Protein AF-A0A7K2C4E0-F1 (afdb_monomer_lite)

Sequence (99 aa):
MENTRPDWSPISWRTKEIAQQVDYTDEEHLQTVLNAIRQQPPLVTSWEIEALRDQLREAAAGQRFLLQGGDCAESFEDCEEEIIKNRLKILLQMSVVLI

Structure (mmCIF, N/CA/C/O backbone):
data_AF-A0A7K2C4E0-F1
#
_entry.id   AF-A0A7K2C4E0-F1
#
loop_
_atom_site.group_PDB
_atom_site.id
_atom_site.type_symbol
_atom_site.label_atom_id
_atom_site.label_alt_id
_atom_site.label_comp_id
_atom_site.label_asym_id
_atom_site.label_entity_id
_atom_site.label_seq_id
_atom_site.pdbx_PDB_ins_code
_atom_site.Cartn_x
_atom_site.Cartn_y
_atom_site.Cartn_z
_atom_site.occupancy
_atom_site.B_iso_or_equiv
_atom_site.auth_seq_id
_atom_site.auth_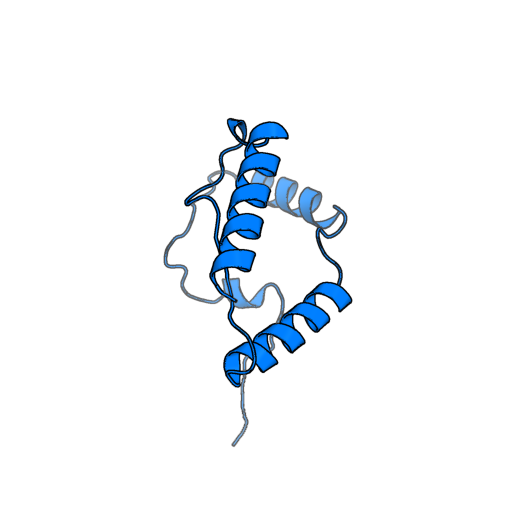comp_id
_atom_site.auth_asym_id
_atom_site.auth_atom_id
_atom_site.pdbx_PDB_model_num
ATOM 1 N N . MET A 1 1 ? -18.642 -30.035 -14.843 1.00 39.34 1 MET A N 1
ATOM 2 C CA . MET A 1 1 ? -18.488 -28.625 -15.252 1.00 39.34 1 MET A CA 1
ATOM 3 C C . MET A 1 1 ? -17.082 -28.226 -14.851 1.00 39.34 1 MET A C 1
ATOM 5 O O . MET A 1 1 ? -16.837 -28.017 -13.670 1.00 39.34 1 MET A O 1
ATOM 9 N N . GLU A 1 2 ? -16.152 -28.291 -15.803 1.00 46.34 2 GLU A N 1
ATOM 10 C CA . GLU A 1 2 ? -14.739 -27.952 -15.609 1.00 46.34 2 GLU A CA 1
ATOM 11 C C . GLU A 1 2 ? -14.650 -26.471 -15.215 1.00 46.34 2 GLU A C 1
ATOM 13 O O . GLU A 1 2 ? -15.082 -25.595 -15.963 1.00 46.34 2 GLU A O 1
ATOM 18 N N . ASN A 1 3 ? -14.168 -26.180 -14.012 1.00 50.12 3 ASN A N 1
ATOM 19 C CA . ASN A 1 3 ? -14.028 -24.818 -13.513 1.00 50.12 3 ASN A CA 1
ATOM 20 C C . ASN A 1 3 ? -12.716 -24.251 -14.077 1.00 50.12 3 ASN A C 1
ATOM 22 O O . ASN A 1 3 ? -11.702 -24.247 -13.386 1.00 50.12 3 ASN A O 1
ATOM 26 N N . THR A 1 4 ? -12.706 -23.840 -15.349 1.00 55.84 4 THR A N 1
ATOM 27 C CA . THR A 1 4 ? -11.527 -23.260 -16.016 1.00 55.84 4 THR A CA 1
ATOM 28 C C . THR A 1 4 ? -11.277 -21.841 -15.508 1.00 55.84 4 THR A C 1
ATOM 30 O O . THR A 1 4 ? -11.461 -20.855 -16.225 1.00 55.84 4 THR A O 1
ATOM 33 N N . ARG A 1 5 ? -10.895 -21.708 -14.235 1.00 64.50 5 ARG A N 1
ATOM 34 C CA . ARG A 1 5 ? -10.235 -20.488 -13.776 1.00 64.50 5 ARG A CA 1
ATOM 35 C C . ARG A 1 5 ? -8.866 -20.473 -14.455 1.00 64.50 5 ARG A C 1
ATOM 37 O O . ARG A 1 5 ? -8.164 -21.473 -14.348 1.00 64.50 5 ARG A O 1
ATOM 44 N N . PRO A 1 6 ? -8.499 -19.407 -15.181 1.00 70.06 6 PRO A N 1
ATOM 45 C CA . PRO A 1 6 ? -7.149 -19.303 -15.715 1.00 70.06 6 PRO A CA 1
ATOM 46 C C . PRO A 1 6 ? -6.151 -19.446 -14.562 1.00 70.06 6 PRO A C 1
ATOM 48 O O . PRO A 1 6 ? -6.377 -18.865 -13.496 1.00 70.06 6 PRO A O 1
ATOM 51 N N . ASP A 1 7 ? -5.087 -20.222 -14.774 1.00 86.94 7 ASP A N 1
ATOM 52 C CA . ASP A 1 7 ? -4.055 -20.439 -13.761 1.00 86.94 7 ASP A CA 1
ATOM 53 C C . ASP A 1 7 ? -3.503 -19.089 -13.299 1.00 86.94 7 ASP A C 1
ATOM 55 O O . ASP A 1 7 ? -2.989 -18.284 -14.085 1.00 86.94 7 ASP A O 1
ATOM 59 N N . TRP A 1 8 ? -3.672 -18.808 -12.007 1.00 92.31 8 TRP A N 1
ATOM 60 C CA . TRP A 1 8 ? -3.206 -17.562 -11.424 1.00 92.31 8 TRP A CA 1
ATOM 61 C C . TRP A 1 8 ? -1.679 -17.564 -11.365 1.00 92.31 8 TRP A C 1
ATOM 63 O O . TRP A 1 8 ? -1.056 -18.521 -10.908 1.00 92.31 8 TRP A O 1
ATOM 73 N N . SER A 1 9 ? -1.076 -16.459 -11.793 1.00 93.88 9 SER A N 1
ATOM 74 C CA . SER A 1 9 ? 0.338 -16.174 -11.569 1.00 93.88 9 SER A CA 1
ATOM 75 C C . SER A 1 9 ? 0.539 -14.664 -11.421 1.00 93.88 9 SER A C 1
ATOM 77 O O . SER A 1 9 ? -0.283 -13.889 -11.917 1.00 93.88 9 SER A O 1
ATOM 79 N N . PRO A 1 10 ? 1.648 -14.196 -10.822 1.00 91.50 10 PRO A N 1
ATOM 80 C CA . PRO A 1 10 ? 1.929 -12.762 -10.701 1.00 91.50 10 PRO A CA 1
ATOM 81 C C . PRO A 1 10 ? 1.960 -11.987 -12.032 1.00 91.50 10 PRO A C 1
ATOM 83 O O . PRO A 1 10 ? 1.894 -10.760 -12.030 1.00 91.50 10 PRO A O 1
ATOM 86 N N . ILE A 1 11 ? 2.053 -12.680 -13.174 1.00 92.31 11 ILE A N 1
ATOM 87 C CA . ILE A 1 11 ? 2.076 -12.083 -14.517 1.00 92.31 11 ILE A CA 1
ATOM 88 C C . ILE A 1 11 ? 0.760 -12.247 -15.292 1.00 92.31 11 ILE A C 1
ATOM 90 O O . ILE A 1 11 ? 0.613 -11.638 -16.351 1.00 92.31 11 ILE A O 1
ATOM 94 N N . SER A 1 12 ? -0.213 -13.023 -14.793 1.00 93.62 12 SER A N 1
ATOM 95 C CA . SER A 1 12 ? -1.439 -13.341 -15.545 1.00 93.62 12 SER A CA 1
ATOM 96 C C . SER A 1 12 ? -2.311 -12.110 -15.826 1.00 93.62 12 SER A C 1
ATOM 98 O O . SER A 1 12 ? -3.085 -12.113 -16.786 1.00 93.62 12 SER A O 1
ATOM 100 N N . TRP A 1 13 ? -2.171 -11.038 -15.036 1.00 92.00 13 TRP A N 1
ATOM 101 C CA . TRP A 1 13 ? -2.887 -9.771 -15.233 1.00 92.00 13 TRP A CA 1
ATOM 102 C C . TRP A 1 13 ? -2.547 -9.087 -16.565 1.00 92.00 13 TRP A C 1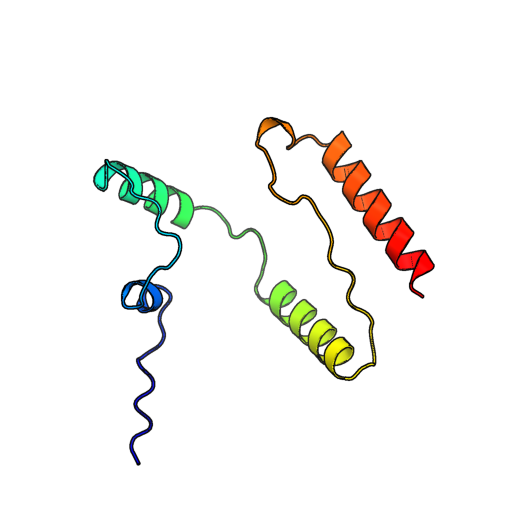
ATOM 104 O O . TRP A 1 13 ? -3.404 -8.411 -17.120 1.00 92.00 13 TRP A O 1
ATOM 114 N N . ARG A 1 14 ? -1.353 -9.323 -17.130 1.00 91.19 14 ARG A N 1
ATOM 115 C CA . ARG A 1 14 ? -0.915 -8.728 -18.409 1.00 91.19 14 ARG A CA 1
ATOM 116 C C . ARG A 1 14 ? -1.749 -9.173 -19.614 1.00 91.19 14 ARG A C 1
ATOM 118 O O . ARG A 1 14 ? -1.657 -8.579 -20.677 1.00 91.19 14 ARG A O 1
ATOM 125 N N . THR A 1 15 ? -2.541 -10.233 -19.456 1.00 91.94 15 THR A N 1
ATOM 126 C CA . THR A 1 15 ? -3.471 -10.726 -20.486 1.00 91.94 15 THR A CA 1
ATOM 127 C C . THR A 1 15 ? -4.833 -10.025 -20.453 1.00 91.94 15 THR A C 1
ATOM 129 O O . THR A 1 15 ? -5.698 -10.325 -21.274 1.00 91.94 15 THR A O 1
ATOM 132 N N . LYS A 1 16 ? -5.064 -9.144 -19.472 1.00 91.81 1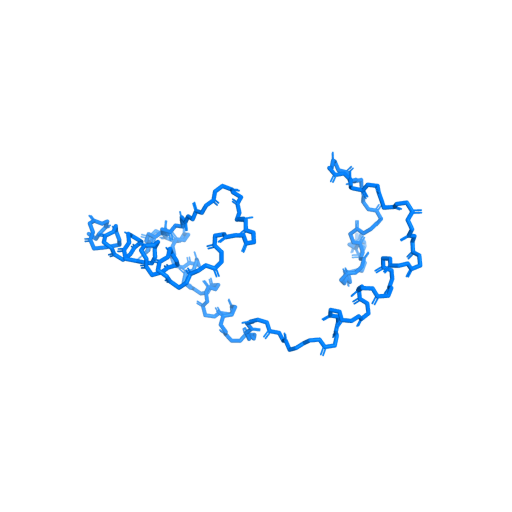6 LYS A N 1
ATOM 133 C CA . LYS A 1 16 ? -6.318 -8.412 -19.277 1.00 91.81 16 LYS A CA 1
ATOM 134 C C . LYS A 1 16 ? -6.217 -7.006 -19.866 1.00 91.81 16 LYS A C 1
ATOM 136 O O . LYS A 1 16 ? -5.124 -6.478 -20.037 1.00 91.81 16 LYS A O 1
ATOM 141 N N . GLU A 1 17 ? -7.369 -6.413 -20.160 1.00 94.06 17 GLU A N 1
ATOM 142 C CA . GLU A 1 17 ? -7.462 -5.033 -20.638 1.00 94.06 17 GLU A CA 1
ATOM 143 C C . GLU A 1 17 ? -6.963 -4.045 -19.569 1.00 94.06 17 GLU A C 1
ATOM 145 O O . GLU A 1 17 ? -7.280 -4.188 -18.385 1.00 94.06 17 GLU A O 1
ATOM 150 N N . ILE A 1 18 ? -6.170 -3.053 -19.986 1.00 93.19 18 ILE A N 1
ATOM 151 C CA . ILE A 1 18 ? -5.543 -2.063 -19.102 1.00 93.19 18 ILE A CA 1
ATOM 152 C C . ILE A 1 18 ? -6.201 -0.701 -19.347 1.00 93.19 18 ILE A C 1
ATOM 154 O O . ILE A 1 18 ? -6.005 -0.090 -20.391 1.00 93.19 18 ILE A O 1
ATOM 158 N N . ALA A 1 19 ? -6.960 -0.205 -18.366 1.00 94.94 19 ALA A N 1
ATOM 159 C CA . ALA A 1 19 ? -7.714 1.045 -18.504 1.00 94.94 19 ALA A CA 1
ATOM 160 C C . ALA A 1 19 ? -6.861 2.325 -18.387 1.00 94.94 19 ALA A C 1
ATOM 162 O O . ALA A 1 19 ? -7.272 3.374 -18.873 1.00 94.94 19 ALA A O 1
ATOM 163 N N . GLN A 1 20 ? -5.710 2.269 -17.707 1.00 93.69 20 GLN A N 1
ATOM 164 C CA . GLN A 1 20 ? -4.827 3.414 -17.426 1.00 93.69 20 GLN A CA 1
ATOM 165 C C . GLN A 1 20 ? -3.371 3.035 -17.735 1.00 93.69 20 GLN A C 1
ATOM 167 O O . GLN A 1 20 ? -2.522 2.974 -16.848 1.00 93.69 20 GLN A O 1
ATOM 172 N N . GLN A 1 21 ? -3.107 2.661 -18.988 1.00 88.94 21 GLN A N 1
ATOM 173 C CA . GLN A 1 21 ? -1.781 2.215 -19.409 1.00 88.94 21 GLN A CA 1
ATOM 174 C C . GLN A 1 21 ? -0.793 3.387 -19.463 1.00 88.94 21 GLN A C 1
ATOM 176 O O . GLN A 1 21 ? -1.117 4.460 -19.966 1.00 88.94 21 GLN A O 1
ATOM 181 N N . VAL A 1 22 ? 0.428 3.148 -18.981 1.00 91.69 22 VAL A N 1
ATOM 182 C CA . VAL A 1 22 ? 1.576 4.040 -19.179 1.00 91.69 22 VAL A CA 1
ATOM 183 C C . VAL A 1 22 ? 2.389 3.504 -20.350 1.00 91.69 22 VAL A C 1
ATOM 185 O O . VAL A 1 22 ? 2.769 2.331 -20.349 1.00 91.69 22 VAL A O 1
ATOM 188 N N . ASP A 1 23 ? 2.622 4.349 -21.351 1.00 92.12 23 ASP A N 1
ATOM 189 C CA . ASP A 1 23 ? 3.432 4.007 -22.518 1.00 92.12 23 ASP A CA 1
ATOM 190 C C . ASP A 1 23 ? 4.905 4.339 -22.241 1.00 92.12 23 ASP A C 1
ATOM 192 O O . ASP A 1 23 ? 5.289 5.508 -22.146 1.00 92.12 23 ASP A O 1
ATOM 196 N N . TYR A 1 24 ? 5.720 3.303 -22.045 1.00 94.12 24 TYR A N 1
ATOM 197 C CA . TYR A 1 24 ? 7.164 3.434 -21.877 1.00 94.12 24 TYR A CA 1
ATOM 198 C C . TYR A 1 24 ? 7.830 3.268 -23.241 1.00 94.12 24 TYR A C 1
ATOM 200 O O . TYR A 1 24 ? 7.802 2.192 -23.828 1.00 94.12 24 TYR A O 1
ATOM 208 N N . THR A 1 25 ? 8.479 4.322 -23.731 1.00 95.50 25 THR A N 1
ATOM 209 C CA . THR A 1 25 ? 9.109 4.317 -25.062 1.00 95.50 25 THR A CA 1
ATOM 210 C C . THR A 1 25 ? 10.322 3.390 -25.170 1.00 95.50 25 THR A C 1
ATOM 212 O O . THR A 1 25 ? 10.695 3.008 -26.276 1.00 95.50 25 THR A O 1
ATOM 215 N N . ASP A 1 26 ? 10.959 3.059 -24.042 1.00 97.00 26 ASP A N 1
ATOM 216 C CA . ASP A 1 26 ? 12.144 2.201 -23.963 1.00 97.00 26 ASP A CA 1
ATOM 217 C C . ASP A 1 26 ? 11.849 0.955 -23.115 1.00 97.00 26 ASP A C 1
ATOM 219 O O . ASP A 1 26 ? 11.916 0.964 -21.881 1.00 97.00 26 ASP A O 1
ATOM 223 N N . GLU A 1 27 ? 11.509 -0.131 -23.805 1.00 95.12 27 GLU A N 1
ATOM 224 C CA . GLU A 1 27 ? 11.187 -1.411 -23.178 1.00 95.12 27 GLU A CA 1
ATOM 225 C C . GLU A 1 27 ? 12.424 -2.081 -22.554 1.00 95.12 27 GLU A C 1
ATOM 227 O O . GLU A 1 27 ? 12.314 -2.758 -21.531 1.00 95.12 27 GLU A O 1
ATOM 232 N N . GLU A 1 28 ? 13.620 -1.881 -23.118 1.00 97.25 28 GLU A N 1
ATOM 233 C CA . GLU A 1 28 ? 14.856 -2.460 -22.577 1.00 97.25 28 GLU A CA 1
ATOM 234 C C . GLU A 1 28 ? 15.211 -1.810 -21.233 1.00 97.25 28 GLU A C 1
ATOM 236 O O . GLU A 1 28 ? 15.524 -2.498 -20.249 1.00 97.25 28 GLU A O 1
ATOM 241 N N . HIS A 1 29 ? 15.080 -0.485 -21.157 1.00 97.56 29 HIS A N 1
ATOM 242 C CA . HIS A 1 29 ? 15.260 0.250 -19.914 1.00 97.56 29 HIS A CA 1
ATOM 243 C C . HIS A 1 29 ? 14.209 -0.142 -18.866 1.00 97.56 29 HIS A C 1
ATOM 245 O O . HIS A 1 29 ? 14.562 -0.387 -17.708 1.00 97.56 29 HIS A O 1
ATOM 251 N N . LEU A 1 30 ? 12.941 -0.306 -19.267 1.00 96.56 30 LEU A N 1
ATOM 252 C CA . LEU A 1 30 ? 11.884 -0.797 -18.379 1.00 96.56 30 LEU A CA 1
ATOM 253 C C . LEU A 1 30 ? 12.238 -2.168 -17.782 1.00 96.56 30 LEU A C 1
ATOM 255 O O . LEU A 1 30 ? 12.163 -2.349 -16.563 1.00 96.56 30 LEU A O 1
ATOM 259 N N . GLN A 1 31 ? 12.667 -3.132 -18.604 1.00 96.50 31 GLN A N 1
ATOM 260 C CA . GLN A 1 31 ? 13.060 -4.455 -18.104 1.00 96.50 31 GLN A CA 1
ATOM 261 C C . GLN A 1 31 ? 14.270 -4.389 -17.168 1.00 96.50 31 GLN A C 1
ATOM 263 O O . GLN A 1 31 ? 14.313 -5.114 -16.169 1.00 96.50 31 GLN A O 1
ATOM 268 N N . THR A 1 32 ? 15.222 -3.496 -17.439 1.00 98.12 32 THR A N 1
ATOM 269 C CA . THR A 1 32 ? 16.383 -3.263 -16.570 1.00 98.12 32 THR A CA 1
ATOM 270 C C . THR A 1 32 ? 15.954 -2.787 -15.180 1.00 98.12 32 THR A C 1
ATOM 272 O O . THR A 1 32 ? 16.356 -3.379 -14.174 1.00 98.12 32 THR A O 1
ATOM 275 N N . VAL A 1 33 ? 15.077 -1.781 -15.105 1.00 97.88 33 VAL A N 1
ATOM 276 C CA . VAL A 1 33 ? 14.552 -1.256 -13.833 1.00 97.88 33 VAL A CA 1
ATOM 277 C C . VAL A 1 33 ? 13.722 -2.310 -13.094 1.00 97.88 33 VAL A C 1
ATOM 279 O O . VAL A 1 33 ? 13.915 -2.521 -11.895 1.00 97.88 33 VAL A O 1
ATOM 282 N N . LEU A 1 34 ? 12.846 -3.040 -13.794 1.00 96.25 34 LEU A N 1
ATOM 283 C CA . LEU A 1 34 ? 12.048 -4.112 -13.187 1.00 96.25 34 LEU A CA 1
ATOM 284 C C . LEU A 1 34 ? 12.925 -5.220 -12.590 1.00 96.25 34 LEU A C 1
A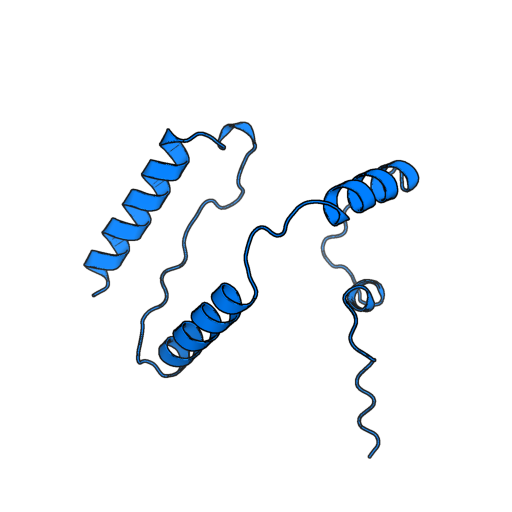TOM 286 O O . LEU A 1 34 ? 12.617 -5.737 -11.515 1.00 96.25 34 LEU A O 1
ATOM 290 N N . ASN A 1 35 ? 14.023 -5.583 -13.256 1.00 97.12 35 ASN A N 1
ATOM 291 C CA . ASN A 1 35 ? 14.975 -6.559 -12.730 1.00 97.12 35 ASN A CA 1
ATOM 292 C C . ASN A 1 35 ? 15.689 -6.049 -11.476 1.00 97.12 35 ASN A C 1
ATOM 294 O O . ASN A 1 35 ? 15.866 -6.826 -10.541 1.00 97.12 35 ASN A O 1
ATOM 298 N N . ALA A 1 36 ? 16.036 -4.761 -11.417 1.00 98.19 36 ALA A N 1
ATOM 299 C CA . ALA A 1 36 ? 16.632 -4.161 -10.226 1.00 98.19 36 ALA A CA 1
ATOM 300 C C . ALA A 1 36 ? 15.667 -4.165 -9.025 1.00 98.19 36 ALA A C 1
ATOM 302 O O . ALA A 1 36 ? 16.074 -4.521 -7.917 1.00 98.19 36 ALA A O 1
ATOM 303 N N . ILE A 1 37 ? 14.385 -3.839 -9.244 1.00 97.62 37 ILE A N 1
ATOM 304 C CA . ILE A 1 37 ? 13.346 -3.838 -8.197 1.00 97.62 37 ILE A CA 1
ATOM 305 C C . ILE A 1 37 ? 13.106 -5.252 -7.651 1.00 97.62 37 ILE A C 1
ATOM 307 O O . ILE A 1 37 ? 12.997 -5.428 -6.442 1.00 97.62 37 ILE A O 1
ATOM 311 N N . ARG A 1 38 ? 13.083 -6.280 -8.513 1.00 95.81 38 ARG A N 1
ATOM 312 C CA . ARG A 1 38 ? 12.882 -7.686 -8.098 1.00 95.81 38 ARG A CA 1
ATOM 313 C C . ARG A 1 38 ? 13.933 -8.206 -7.113 1.00 95.81 38 ARG A C 1
ATOM 315 O O . ARG A 1 38 ? 13.654 -9.176 -6.419 1.00 95.81 38 ARG A O 1
ATOM 322 N N . GLN A 1 39 ? 15.122 -7.606 -7.087 1.00 97.06 39 GLN A N 1
ATOM 323 C CA . GLN A 1 39 ? 16.213 -7.999 -6.189 1.00 97.06 39 GLN A CA 1
ATOM 324 C C . GLN A 1 39 ? 16.205 -7.233 -4.858 1.00 97.06 39 GLN A C 1
ATOM 326 O O . GLN A 1 39 ? 17.010 -7.536 -3.980 1.00 97.06 39 GLN A O 1
ATOM 331 N N . GLN A 1 40 ? 15.331 -6.234 -4.700 1.00 98.00 40 GLN A N 1
ATOM 332 C CA . GLN A 1 40 ? 15.216 -5.488 -3.450 1.00 98.00 40 GLN A CA 1
ATOM 333 C C . GLN A 1 40 ? 14.500 -6.320 -2.378 1.00 98.00 40 GLN A C 1
ATOM 335 O O . GLN A 1 40 ? 13.656 -7.161 -2.705 1.00 98.00 40 GLN A O 1
ATOM 340 N N . PRO A 1 41 ? 14.808 -6.095 -1.090 1.00 97.44 41 PRO A N 1
ATOM 341 C CA . PRO A 1 41 ? 14.058 -6.716 -0.010 1.00 97.44 41 PRO A CA 1
ATOM 342 C C . PRO A 1 41 ? 12.577 -6.297 -0.059 1.00 97.44 41 PRO A C 1
ATOM 344 O O . PRO A 1 41 ? 12.256 -5.188 -0.495 1.00 97.44 41 PRO A O 1
ATOM 347 N N . PRO A 1 42 ? 11.661 -7.163 0.402 1.00 96.06 42 PRO A N 1
ATOM 348 C CA . PRO A 1 42 ? 10.251 -6.815 0.483 1.00 96.06 42 PRO A CA 1
ATOM 349 C C . PRO A 1 42 ? 10.019 -5.712 1.528 1.00 96.06 42 PRO A C 1
ATOM 351 O O . PRO A 1 42 ? 10.695 -5.668 2.554 1.00 96.06 42 PRO A O 1
ATOM 354 N N . LEU A 1 43 ? 9.027 -4.849 1.282 1.00 96.56 43 LEU A N 1
ATOM 355 C CA . LEU A 1 43 ? 8.645 -3.775 2.213 1.00 96.56 43 LEU A CA 1
ATOM 356 C C . LEU A 1 43 ? 7.864 -4.284 3.431 1.00 96.56 43 LEU A C 1
ATOM 358 O O . LEU A 1 43 ? 7.891 -3.654 4.482 1.00 96.56 43 LEU A O 1
ATOM 362 N N . VAL A 1 44 ? 7.160 -5.405 3.273 1.00 97.75 44 VAL A N 1
ATOM 363 C CA . VAL A 1 44 ? 6.353 -6.050 4.314 1.00 97.75 44 VAL A CA 1
ATOM 364 C C . VAL A 1 44 ? 6.518 -7.559 4.242 1.00 97.75 44 VAL A C 1
ATOM 366 O O . VAL A 1 44 ? 6.944 -8.127 3.234 1.00 97.75 44 VAL A O 1
ATOM 369 N N . THR A 1 45 ? 6.145 -8.221 5.318 1.00 97.50 45 THR A N 1
ATOM 370 C CA . THR A 1 45 ? 6.310 -9.656 5.511 1.00 97.50 45 THR A CA 1
ATOM 371 C C . THR A 1 45 ? 4.976 -10.388 5.396 1.00 97.50 45 THR A C 1
ATOM 373 O O . THR A 1 45 ? 3.898 -9.807 5.527 1.00 97.50 45 THR A O 1
ATOM 376 N N . SER A 1 46 ? 5.017 -11.701 5.158 1.00 97.44 46 SER A N 1
ATOM 377 C CA . SER A 1 46 ? 3.787 -12.478 4.970 1.00 97.44 46 SER A CA 1
ATOM 378 C C . SER A 1 46 ? 2.903 -12.504 6.221 1.00 97.44 46 SER A C 1
ATOM 380 O O . SER A 1 46 ? 1.687 -12.475 6.092 1.00 97.44 46 SER A O 1
ATOM 382 N N . TRP A 1 47 ? 3.472 -12.509 7.432 1.00 97.38 47 TRP A N 1
ATOM 383 C CA . TRP A 1 47 ? 2.663 -12.529 8.658 1.00 97.38 47 TRP A CA 1
ATOM 384 C C . TRP A 1 47 ? 1.992 -11.182 8.952 1.00 97.38 47 TRP A C 1
ATOM 386 O O . TRP A 1 47 ? 0.903 -11.177 9.517 1.00 97.38 47 TRP A O 1
ATOM 396 N N . GLU A 1 48 ? 2.591 -10.052 8.556 1.00 98.12 48 GLU A N 1
ATOM 397 C CA . GLU A 1 48 ? 1.950 -8.731 8.656 1.00 98.12 48 GLU A CA 1
ATOM 398 C C . GLU A 1 48 ? 0.700 -8.663 7.773 1.00 98.12 48 GLU A C 1
ATOM 400 O O . GLU A 1 48 ? -0.336 -8.156 8.203 1.00 98.12 48 GLU A O 1
ATOM 405 N N . ILE A 1 49 ? 0.767 -9.247 6.570 1.00 98.25 49 ILE A N 1
ATOM 406 C CA . ILE A 1 49 ? -0.377 -9.358 5.653 1.00 98.25 49 ILE A CA 1
ATOM 407 C C . ILE A 1 49 ? -1.491 -10.202 6.281 1.00 98.25 49 ILE A C 1
ATOM 409 O O . ILE A 1 49 ? -2.655 -9.802 6.274 1.00 98.25 49 ILE A O 1
ATOM 413 N N . GLU A 1 50 ? -1.145 -11.363 6.837 1.00 98.38 50 GLU A N 1
ATOM 414 C CA . GLU A 1 50 ? -2.111 -12.263 7.475 1.00 98.38 50 GLU A CA 1
ATOM 415 C C . GLU A 1 50 ? -2.757 -11.612 8.710 1.00 98.38 50 GLU A C 1
ATOM 417 O O . GLU A 1 50 ? -3.979 -11.649 8.856 1.00 98.38 50 GLU A O 1
ATOM 422 N N . ALA A 1 51 ? -1.966 -10.923 9.538 1.00 98.38 51 ALA A N 1
ATOM 423 C CA . ALA A 1 51 ? -2.462 -10.186 10.696 1.00 98.38 51 ALA A CA 1
ATOM 424 C C . ALA A 1 51 ? -3.431 -9.058 10.300 1.00 98.38 51 ALA A C 1
ATOM 426 O O . ALA A 1 51 ? -4.496 -8.918 10.907 1.00 98.38 51 ALA A O 1
ATOM 427 N N . LEU A 1 52 ? -3.110 -8.279 9.259 1.00 98.19 52 LEU A N 1
ATOM 428 C CA . LEU A 1 52 ? -4.018 -7.256 8.735 1.00 98.19 52 LEU A CA 1
ATOM 429 C C . LEU A 1 52 ? -5.305 -7.884 8.182 1.00 98.19 52 LEU A C 1
ATOM 431 O O . LEU A 1 52 ? -6.397 -7.369 8.424 1.00 98.19 52 LEU A O 1
ATOM 435 N N . ARG A 1 53 ? -5.207 -9.016 7.473 1.00 98.25 53 ARG A N 1
ATOM 436 C CA . ARG A 1 53 ? -6.376 -9.727 6.934 1.00 98.25 53 ARG A CA 1
ATOM 437 C C . ARG A 1 53 ? -7.335 -10.160 8.043 1.00 98.25 53 ARG A C 1
ATOM 439 O O . ARG A 1 53 ? -8.547 -10.016 7.881 1.00 98.25 53 ARG A O 1
ATOM 446 N N . ASP A 1 54 ? -6.814 -10.642 9.168 1.00 98.31 54 ASP A N 1
ATOM 447 C CA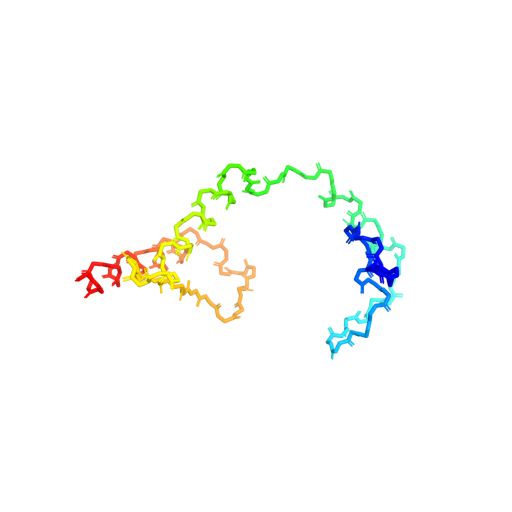 . ASP A 1 54 ? -7.633 -11.018 10.322 1.00 98.31 54 ASP A CA 1
ATOM 448 C C . ASP A 1 54 ? -8.327 -9.808 10.961 1.00 98.31 54 ASP A C 1
ATOM 450 O O . ASP A 1 54 ? -9.517 -9.882 11.275 1.00 98.31 54 ASP A O 1
ATOM 454 N N . GLN A 1 55 ? -7.639 -8.669 11.073 1.00 98.12 55 GLN A N 1
ATOM 455 C CA . GLN A 1 55 ? -8.240 -7.421 11.560 1.00 98.12 55 GLN A CA 1
ATOM 456 C C . GLN A 1 55 ? -9.331 -6.892 10.615 1.00 98.12 55 GLN A C 1
ATOM 458 O O . GLN A 1 55 ? -10.385 -6.446 11.073 1.00 98.12 55 GLN A O 1
ATOM 463 N N . LEU A 1 56 ? -9.120 -6.978 9.297 1.00 98.31 56 LEU A N 1
ATOM 464 C CA . LEU A 1 56 ? -10.116 -6.598 8.290 1.00 98.31 56 LEU A CA 1
ATOM 465 C C . LEU A 1 56 ? -11.338 -7.522 8.310 1.00 98.31 56 LEU A C 1
ATOM 467 O O . LEU A 1 56 ? -12.460 -7.052 8.128 1.00 98.31 56 LEU A O 1
ATOM 471 N N . ARG A 1 57 ? -11.149 -8.819 8.576 1.00 98.44 57 ARG A N 1
ATOM 472 C CA . ARG A 1 57 ? -12.252 -9.770 8.782 1.00 98.44 57 ARG A CA 1
ATOM 473 C C . ARG A 1 57 ? -13.128 -9.356 9.967 1.00 98.44 57 ARG A C 1
ATOM 475 O O . ARG A 1 57 ? -14.349 -9.389 9.852 1.00 98.44 57 ARG A O 1
ATOM 482 N N . GLU A 1 58 ? -12.525 -8.941 11.079 1.00 98.38 58 GLU A N 1
ATOM 483 C CA . GLU A 1 58 ? -13.256 -8.426 12.247 1.00 98.38 58 GLU A CA 1
ATOM 484 C C . GLU A 1 58 ? -13.995 -7.118 11.917 1.00 98.38 58 GLU A C 1
ATOM 486 O O . GLU A 1 58 ? -15.163 -6.962 12.276 1.00 98.38 58 GLU A O 1
ATOM 491 N N . ALA A 1 59 ? -13.370 -6.209 11.161 1.00 97.50 59 ALA A N 1
ATOM 492 C CA . ALA A 1 59 ? -14.023 -4.983 10.695 1.00 97.50 59 ALA A CA 1
ATOM 493 C C . ALA A 1 59 ? -15.233 -5.273 9.790 1.00 97.50 59 ALA A C 1
ATOM 495 O O . ALA A 1 59 ? -16.307 -4.710 9.989 1.00 97.50 59 ALA A O 1
ATOM 496 N N . ALA A 1 60 ? -15.103 -6.215 8.851 1.00 97.94 60 ALA A N 1
ATOM 497 C CA . ALA A 1 60 ? -16.199 -6.650 7.984 1.00 97.94 60 ALA A CA 1
ATOM 498 C C . ALA A 1 60 ? -17.355 -7.304 8.764 1.00 97.94 60 ALA A C 1
ATOM 500 O O . ALA A 1 60 ? -18.507 -7.223 8.344 1.00 97.94 60 ALA A O 1
ATOM 501 N N . ALA A 1 61 ? -17.062 -7.919 9.914 1.00 98.12 61 ALA A N 1
ATOM 502 C CA . ALA A 1 61 ? -18.060 -8.452 10.839 1.00 98.12 61 ALA A CA 1
ATOM 503 C C . ALA A 1 61 ? -18.671 -7.382 11.772 1.00 98.12 61 ALA A C 1
ATOM 505 O O . ALA A 1 61 ? -19.466 -7.725 12.647 1.00 98.12 61 ALA A O 1
ATOM 506 N N . GLY A 1 62 ? -18.300 -6.105 11.621 1.00 97.00 62 GLY A N 1
ATOM 507 C CA . GLY A 1 62 ? -18.772 -5.001 12.462 1.00 97.00 62 GLY A CA 1
ATOM 508 C C . GLY A 1 62 ? -18.138 -4.955 13.855 1.00 97.00 62 GLY A C 1
ATOM 509 O O . GLY A 1 62 ? -18.650 -4.273 14.736 1.00 97.00 62 GLY A O 1
ATOM 510 N N . GLN A 1 63 ? -17.042 -5.686 14.076 1.00 97.44 63 GLN A N 1
ATOM 511 C CA . GLN A 1 63 ? -16.349 -5.774 15.369 1.00 97.44 63 GLN A CA 1
ATOM 512 C C . GLN A 1 63 ? -15.216 -4.747 15.506 1.00 97.44 63 GLN A C 1
ATOM 514 O O . GLN A 1 63 ? -14.675 -4.563 16.594 1.00 97.44 63 GLN A O 1
ATOM 519 N N . ARG A 1 64 ? -14.840 -4.088 14.405 1.00 95.88 64 ARG A N 1
ATOM 520 C CA . ARG A 1 64 ? -13.833 -3.023 14.351 1.00 95.88 64 ARG A CA 1
ATOM 521 C C . ARG A 1 64 ? -14.238 -1.947 13.355 1.00 95.88 64 ARG A C 1
ATOM 523 O O . ARG A 1 64 ? -15.009 -2.204 12.435 1.00 95.88 64 ARG A O 1
ATOM 530 N N . PHE A 1 65 ? -13.636 -0.775 13.504 1.00 95.25 65 PHE A N 1
ATOM 531 C CA . PHE A 1 65 ? -13.687 0.296 12.517 1.00 95.25 65 PHE A CA 1
ATOM 532 C C . PHE A 1 65 ? -12.348 0.384 11.768 1.00 95.25 65 PHE A C 1
ATOM 534 O O . PHE A 1 65 ? -11.289 0.284 12.388 1.00 95.25 65 PHE A O 1
ATOM 541 N N . LEU A 1 66 ? -12.386 0.559 10.442 1.00 96.06 66 LEU A N 1
ATOM 542 C CA . LEU A 1 66 ? -11.192 0.749 9.612 1.00 96.06 66 LEU A CA 1
ATOM 543 C C . LEU A 1 66 ? -10.992 2.241 9.333 1.00 96.06 66 LEU A C 1
ATOM 545 O O . LEU A 1 66 ? -11.815 2.862 8.665 1.00 96.06 66 LEU A O 1
ATOM 549 N N . LEU A 1 67 ? -9.869 2.789 9.792 1.00 96.31 67 LEU A N 1
ATOM 550 C CA . LEU A 1 67 ? -9.397 4.114 9.403 1.00 96.31 67 LEU A CA 1
ATOM 551 C C . LEU A 1 67 ? -8.245 3.959 8.406 1.00 96.31 67 LEU A C 1
ATOM 553 O O . LEU A 1 67 ? -7.192 3.431 8.755 1.00 96.31 67 LEU A O 1
ATOM 557 N N . GLN A 1 68 ? -8.439 4.452 7.185 1.00 96.44 68 GLN A N 1
ATOM 558 C CA . GLN A 1 68 ? -7.403 4.549 6.162 1.00 96.44 68 GLN A CA 1
ATOM 559 C C . GLN A 1 68 ? -7.327 6.000 5.684 1.00 96.44 68 GLN A C 1
ATOM 561 O O . GLN A 1 68 ? -8.352 6.605 5.376 1.00 96.44 68 GLN A O 1
ATOM 566 N N . GLY A 1 69 ? -6.123 6.562 5.631 1.00 94.75 69 GLY A N 1
ATOM 567 C CA . GLY A 1 69 ? -5.904 7.933 5.187 1.00 94.75 69 GLY A CA 1
ATOM 568 C C . GLY A 1 69 ? -4.445 8.178 4.826 1.00 94.75 69 GLY A C 1
ATOM 569 O O . GLY A 1 69 ? -3.562 7.453 5.281 1.00 94.75 69 GLY A O 1
ATOM 570 N N . GLY A 1 70 ? -4.215 9.186 3.992 1.00 93.94 70 GLY A N 1
ATOM 571 C CA . GLY A 1 70 ? -2.909 9.532 3.443 1.00 93.94 70 GLY A CA 1
ATOM 572 C C . GLY A 1 70 ? -3.041 10.567 2.330 1.00 93.94 70 GLY A C 1
ATOM 573 O O . GLY A 1 70 ? -4.118 11.139 2.134 1.00 93.94 70 GLY A O 1
ATOM 574 N N . ASP A 1 71 ? -1.946 10.795 1.614 1.00 91.88 71 ASP A N 1
ATOM 575 C CA . ASP A 1 71 ? -1.913 11.725 0.489 1.00 91.88 71 ASP A CA 1
ATOM 576 C C . ASP A 1 71 ? -2.688 11.169 -0.716 1.00 91.88 71 ASP A C 1
ATOM 578 O O . ASP A 1 71 ? -2.810 9.959 -0.907 1.00 91.88 71 ASP A O 1
ATOM 582 N N . CYS A 1 72 ? -3.218 12.066 -1.550 1.00 94.62 72 CYS A N 1
ATOM 583 C CA . CYS A 1 72 ? -3.873 11.682 -2.806 1.00 94.62 72 CYS A CA 1
ATOM 584 C C . CYS A 1 72 ? -2.860 11.101 -3.807 1.00 94.62 72 CYS A C 1
ATOM 586 O O . CYS A 1 72 ? -3.130 10.111 -4.485 1.00 94.62 72 CYS A O 1
ATOM 588 N N . ALA A 1 73 ? -1.684 11.724 -3.869 1.00 93.88 73 ALA A N 1
ATOM 589 C CA . ALA A 1 73 ? -0.521 11.257 -4.598 1.00 93.88 73 ALA A CA 1
ATOM 590 C C . ALA A 1 73 ? 0.716 11.705 -3.819 1.00 93.88 73 ALA A C 1
ATOM 592 O O . ALA A 1 73 ? 0.873 12.894 -3.546 1.00 93.88 73 ALA A O 1
ATOM 593 N N . GLU A 1 74 ? 1.567 10.759 -3.440 1.00 93.50 74 GLU A N 1
ATOM 594 C CA . GLU A 1 74 ? 2.830 11.067 -2.774 1.00 93.50 74 GLU A CA 1
ATOM 595 C C . GLU A 1 74 ? 3.829 11.629 -3.794 1.00 93.50 74 GLU A C 1
ATOM 597 O O . GLU A 1 74 ? 3.914 11.142 -4.926 1.00 93.50 74 GLU A O 1
ATOM 602 N N . SER A 1 75 ? 4.595 12.648 -3.398 1.00 95.00 75 SER A N 1
ATOM 603 C CA . SER A 1 75 ? 5.700 13.180 -4.197 1.00 95.00 75 SER A CA 1
ATOM 604 C C . SER A 1 75 ? 7.045 12.765 -3.600 1.00 95.00 75 SER A C 1
ATOM 606 O O . SER A 1 75 ? 7.163 12.507 -2.401 1.00 95.00 75 SER A O 1
ATOM 608 N N . PHE A 1 76 ? 8.086 12.709 -4.434 1.00 94.81 76 PHE A N 1
ATOM 609 C CA . PHE A 1 76 ? 9.438 12.424 -3.949 1.00 94.81 76 PHE A CA 1
ATOM 610 C C . PHE A 1 76 ? 9.989 13.541 -3.055 1.00 94.81 76 PHE A C 1
ATOM 612 O O . PHE A 1 76 ? 10.766 13.255 -2.149 1.00 94.81 76 PHE A O 1
ATOM 619 N N . GLU A 1 77 ? 9.575 14.787 -3.295 1.00 92.69 77 GLU A N 1
ATOM 620 C CA . GLU A 1 77 ? 9.965 15.953 -2.494 1.00 92.69 77 GLU A CA 1
ATOM 621 C C . GLU A 1 77 ? 9.339 15.899 -1.096 1.00 92.69 77 GLU A C 1
ATOM 623 O O . GLU A 1 77 ? 9.960 16.318 -0.129 1.00 92.69 77 GLU A O 1
ATOM 628 N N . ASP A 1 78 ? 8.156 15.289 -0.968 1.00 90.56 78 ASP A N 1
ATOM 629 C CA . ASP A 1 78 ? 7.447 15.139 0.306 1.00 90.56 78 ASP A CA 1
ATOM 630 C C . ASP A 1 78 ? 7.874 13.894 1.106 1.00 90.56 78 ASP A C 1
ATOM 632 O O . ASP A 1 78 ? 7.268 13.565 2.137 1.00 90.56 78 ASP A O 1
ATOM 636 N N . CYS A 1 79 ? 8.909 13.177 0.655 1.00 91.19 79 CYS A N 1
ATOM 637 C CA . CYS A 1 79 ? 9.494 12.038 1.364 1.00 91.19 79 CYS A CA 1
ATOM 638 C C . CYS A 1 79 ? 10.433 12.511 2.490 1.00 91.19 79 CYS A C 1
ATOM 640 O O . CYS A 1 79 ? 11.599 12.123 2.577 1.00 91.19 79 CYS A O 1
ATOM 642 N N . GLU A 1 80 ? 9.912 13.377 3.358 1.00 94.94 80 GLU A N 1
ATOM 643 C CA . GLU A 1 80 ? 10.635 13.956 4.484 1.00 94.94 80 GLU A CA 1
ATOM 644 C C . GLU A 1 80 ? 10.074 13.479 5.824 1.00 94.94 80 GLU A C 1
ATOM 646 O O . GLU A 1 80 ? 8.863 13.332 6.023 1.00 94.94 80 GLU A O 1
ATOM 651 N N . GLU A 1 81 ? 10.976 13.272 6.783 1.00 96.19 81 GLU A N 1
ATOM 652 C CA . GLU A 1 81 ? 10.653 12.742 8.108 1.00 96.19 81 GLU A CA 1
ATOM 653 C C . GLU A 1 81 ? 9.572 13.565 8.826 1.00 96.19 81 GLU A C 1
ATOM 655 O O . GLU A 1 81 ? 8.669 12.995 9.441 1.00 96.19 81 GLU A O 1
ATOM 660 N N . GLU A 1 82 ? 9.642 14.897 8.752 1.00 96.31 82 GLU A N 1
ATOM 661 C CA . GLU A 1 82 ? 8.674 15.779 9.408 1.00 96.31 82 GLU A CA 1
ATOM 662 C C . GLU A 1 82 ? 7.262 15.589 8.844 1.00 96.31 82 GLU A C 1
ATOM 664 O O . GLU A 1 82 ? 6.300 15.444 9.607 1.00 96.31 82 GLU A O 1
ATOM 669 N N . ILE A 1 83 ? 7.133 15.526 7.518 1.00 94.31 83 ILE A N 1
ATOM 670 C CA . ILE A 1 83 ? 5.833 15.397 6.862 1.00 94.31 83 ILE A CA 1
ATOM 671 C C . ILE A 1 83 ? 5.233 14.020 7.177 1.00 94.31 83 ILE A C 1
ATOM 673 O O . ILE A 1 83 ? 4.076 13.933 7.596 1.00 94.31 83 ILE A O 1
ATOM 677 N N . ILE A 1 84 ? 6.035 12.952 7.105 1.00 94.19 84 ILE A N 1
ATOM 678 C CA . ILE A 1 84 ? 5.606 11.588 7.454 1.00 94.19 84 ILE A CA 1
ATOM 679 C C . ILE A 1 84 ? 5.144 11.512 8.919 1.00 94.19 84 ILE A C 1
ATOM 681 O O . ILE A 1 84 ? 4.072 10.971 9.212 1.00 94.19 84 ILE A O 1
ATOM 685 N N . LYS A 1 85 ? 5.905 12.094 9.858 1.00 96.00 85 LYS A N 1
ATOM 686 C CA . LYS A 1 85 ? 5.534 12.130 11.285 1.00 96.00 85 LYS A CA 1
ATOM 687 C C . LYS A 1 85 ? 4.228 12.876 11.521 1.00 96.00 85 LYS A C 1
ATOM 689 O O . LYS A 1 85 ? 3.395 12.420 12.308 1.00 96.00 85 LYS A O 1
ATOM 694 N N . ASN A 1 86 ? 4.039 14.010 10.852 1.00 95.62 86 ASN A N 1
ATOM 695 C CA . ASN A 1 86 ? 2.826 14.806 10.982 1.00 95.62 86 ASN A CA 1
ATOM 696 C C . ASN A 1 86 ? 1.599 14.048 10.451 1.00 95.62 86 ASN A C 1
ATOM 698 O O . ASN A 1 86 ? 0.568 14.034 11.126 1.00 95.62 86 ASN A O 1
ATOM 702 N N . ARG A 1 87 ? 1.720 13.330 9.324 1.00 94.69 87 ARG A N 1
ATOM 703 C CA . ARG A 1 87 ? 0.655 12.447 8.810 1.00 94.69 87 ARG A CA 1
ATOM 704 C C . ARG A 1 87 ? 0.306 11.344 9.810 1.00 94.69 87 ARG A C 1
ATOM 706 O O . ARG A 1 87 ? -0.867 11.160 10.140 1.00 94.69 87 ARG A O 1
ATOM 713 N N . LEU A 1 88 ? 1.312 10.662 10.364 1.00 95.12 88 LEU A N 1
ATOM 714 C CA . LEU A 1 88 ? 1.094 9.618 11.369 1.00 95.12 88 LEU A CA 1
ATOM 715 C C . LEU A 1 88 ? 0.395 10.169 12.621 1.00 95.12 88 LEU A C 1
ATOM 717 O O . LEU A 1 88 ? -0.531 9.548 13.140 1.00 95.12 88 LEU A O 1
ATOM 721 N N . LYS A 1 89 ? 0.793 11.360 13.084 1.00 96.06 89 LYS A N 1
ATOM 722 C CA . LYS A 1 89 ? 0.160 12.035 14.223 1.00 96.06 89 LYS A CA 1
ATOM 723 C C . LYS A 1 89 ? -1.327 12.285 13.977 1.00 96.06 89 LYS A C 1
ATOM 725 O O . LYS A 1 89 ? -2.122 12.024 14.874 1.00 96.06 89 LYS A O 1
ATOM 730 N N . ILE A 1 90 ? -1.702 12.750 12.785 1.00 96.00 90 ILE A N 1
ATOM 731 C CA . ILE A 1 90 ? -3.108 12.991 12.431 1.00 96.00 90 ILE A CA 1
ATOM 732 C C . ILE A 1 90 ? -3.898 11.678 12.453 1.00 96.00 90 ILE A C 1
ATOM 734 O O . ILE A 1 90 ? -4.952 11.619 13.083 1.00 96.00 90 ILE A O 1
ATOM 738 N N . LEU A 1 91 ? -3.374 10.609 11.844 1.00 96.19 91 LEU A N 1
ATOM 739 C CA . LEU A 1 91 ? -4.040 9.300 11.847 1.00 96.19 91 LEU A CA 1
ATOM 740 C C . LEU A 1 91 ? -4.237 8.751 13.267 1.00 96.19 91 LEU A C 1
ATOM 742 O O . LEU A 1 91 ? -5.306 8.232 13.584 1.00 96.19 91 LEU A O 1
ATOM 746 N N . LEU A 1 92 ? -3.245 8.920 14.147 1.00 95.50 92 LEU A N 1
ATOM 747 C CA . LEU A 1 92 ? -3.352 8.532 15.556 1.00 95.50 92 LEU A CA 1
ATOM 748 C C . LEU A 1 92 ? -4.334 9.415 16.341 1.00 95.50 92 LEU A C 1
ATOM 750 O O . LEU A 1 92 ? -5.049 8.923 17.206 1.00 95.50 92 LEU A O 1
ATOM 754 N N . GLN A 1 93 ? -4.400 10.716 16.055 1.00 95.88 93 GLN A N 1
ATOM 755 C CA . GLN A 1 93 ? -5.386 11.602 16.679 1.00 95.88 93 GLN A CA 1
ATOM 756 C C . GLN A 1 93 ? -6.811 11.226 16.264 1.00 95.88 93 GLN A C 1
ATOM 758 O O . GLN A 1 93 ? -7.701 11.161 17.109 1.00 95.88 93 GLN A O 1
ATOM 763 N N . MET A 1 94 ? -7.023 10.934 14.980 1.00 96.50 94 MET A N 1
ATOM 764 C CA . MET A 1 94 ? -8.316 10.486 14.469 1.00 96.50 94 MET A CA 1
ATOM 765 C C . MET A 1 94 ? -8.723 9.129 15.044 1.00 96.50 94 MET A C 1
ATOM 767 O O . MET A 1 94 ? -9.895 8.946 15.367 1.00 96.50 94 MET A O 1
ATOM 771 N N . SER A 1 95 ? -7.783 8.194 15.218 1.00 94.06 95 SER A N 1
ATOM 772 C CA . SER A 1 95 ? -8.103 6.876 15.776 1.00 94.06 95 SER A CA 1
ATOM 773 C C . SER A 1 95 ? -8.621 6.957 17.211 1.00 94.06 95 SER A C 1
ATOM 775 O O . SER A 1 95 ? -9.499 6.182 17.559 1.00 94.06 95 SER A O 1
ATOM 777 N N . VAL A 1 96 ? -8.156 7.920 18.016 1.00 93.44 96 VAL A N 1
ATOM 778 C CA . VAL A 1 96 ? -8.680 8.159 19.374 1.00 93.44 96 VAL A CA 1
ATOM 779 C C . VAL A 1 96 ? -10.097 8.740 19.350 1.00 93.44 96 VAL A C 1
ATOM 781 O O . VAL A 1 96 ? -10.893 8.427 20.227 1.00 93.44 96 VAL A O 1
ATOM 784 N N . VAL A 1 97 ? -10.420 9.583 18.365 1.00 93.56 97 VAL A N 1
ATOM 785 C CA . VAL A 1 97 ? -11.743 10.228 18.245 1.00 93.56 97 VAL A CA 1
ATOM 786 C C . VAL A 1 97 ? -12.821 9.262 17.743 1.00 93.56 97 VAL A C 1
ATOM 788 O O . VAL A 1 97 ? -13.994 9.449 18.047 1.00 93.56 97 VAL A O 1
ATOM 791 N N . LEU A 1 98 ? -12.438 8.256 16.956 1.00 86.88 98 LEU A N 1
ATOM 792 C CA . LEU A 1 98 ? -13.353 7.285 16.344 1.00 86.88 98 LEU A CA 1
ATOM 793 C C . LEU A 1 98 ? -13.661 6.065 17.238 1.00 86.88 98 LEU A C 1
ATOM 795 O O . LEU A 1 98 ? -14.365 5.162 16.783 1.00 86.88 98 LEU A O 1
ATOM 799 N N . ILE A 1 99 ? -13.129 6.029 18.467 1.00 69.81 99 ILE A N 1
ATOM 800 C CA . ILE A 1 99 ? -13.469 5.047 19.517 1.00 69.81 99 ILE A CA 1
ATOM 801 C C . ILE A 1 99 ? -14.737 5.501 20.240 1.00 69.81 99 ILE A C 1
ATOM 803 O O . ILE A 1 99 ? -15.633 4.646 20.420 1.00 69.81 99 ILE A O 1
#

pLDDT: mean 92.58, std 10.65, range [39.34, 98.44]

Foldseek 3Di:
DPPCDPDDDPCPCVVDDDPDD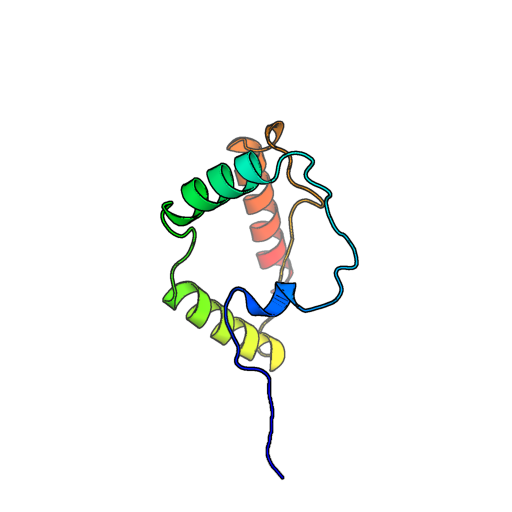DDDPDVPVVVVVVVVVVPDDDPDDPVVVVVVVVVVVCVVVVNDDDDDDDDPDDDPVCPDPVNVVVVVVVSVVVVVVVD

Radius of gyration: 19.56 Å; chains: 1; bounding box: 35×45×45 Å

Secondary structure (DSSP, 8-state):
----PPPP-TTGGGGS--TT----S-HHHHHHHHHHHHTSPPSS-HHHHHHHHHHHHHHHTTSS-------SS--STT--HHHHHHHHHHHHHHHHHT-